Protein AF-A0A8H3IE47-F1 (afdb_monomer_lite)

Sequence (163 aa):
MPSQQSGHSFRSFLGIPPSNPTPSDSVYVIIDAQNEYDHGLLAISNVQSSRANIAAVLQRYRDVGGDVVHVRHSTPEGAPLFTPGTELAEEFEELVPRGGEKAHVCVSGTSRAGAELGYDVSVVGDAVGDRDIPGASAEQLVETVLAELGDVSATIIKSEDLK

Secondary structure (DSSP, 8-state):
-PPPP-PPPHHHHTTPPPP---TTTS-EEEE--BTHHHHSTT--TTHHHHHHHHHHHHHHHHHHT--EEEE---PPTT-SSS-TTSGGGSBPGGGPPPTT------HHHHHHHHHHTT--EEEEGGG-----BTTB-HHHHHHHHHHHHHHHTEEEE-TTT--

InterPro domains:
  IPR000868 Isochorismatase-like domain [PF00857] (28-100)
  IPR036380 Isochorismatase-like superfamily [G3DSA:3.40.50.850] (5-101)
  IPR036380 Isochorismatase-like superfamily [G3DSA:3.40.50.850] (102-162)
  IPR036380 Isochorismatase-like superfamily [SSF52499] (20-162)
  IPR050272 Isochorismatase-like hydrolase [PTHR43540] (20-101)

pLDDT: mean 82.75, std 13.45, range [31.14, 94.69]

Structure (mmCIF, N/CA/C/O backbone):
data_AF-A0A8H3IE47-F1
#
_entry.id   AF-A0A8H3IE47-F1
#
loop_
_atom_site.group_PDB
_atom_site.id
_atom_site.type_symbol
_atom_site.label_atom_id
_atom_site.label_alt_id
_atom_site.label_comp_id
_atom_site.label_asym_id
_atom_site.label_entity_id
_atom_site.label_seq_id
_atom_site.pdbx_PDB_ins_code
_atom_site.Cartn_x
_atom_site.Cartn_y
_atom_site.Cartn_z
_atom_site.occupancy
_atom_site.B_iso_or_equiv
_atom_site.auth_seq_id
_atom_site.auth_comp_id
_atom_site.auth_asym_id
_atom_site.auth_atom_id
_atom_site.pdbx_PDB_model_num
ATOM 1 N N . MET A 1 1 ? 21.877 25.837 9.989 1.00 41.22 1 MET A N 1
ATOM 2 C CA . MET A 1 1 ? 21.746 24.368 10.122 1.00 41.22 1 MET A CA 1
ATOM 3 C C . MET A 1 1 ? 22.617 23.730 9.048 1.00 41.22 1 MET A C 1
ATOM 5 O O . MET A 1 1 ? 22.812 24.399 8.036 1.00 41.22 1 MET A O 1
ATOM 9 N N . PRO A 1 2 ? 23.175 22.522 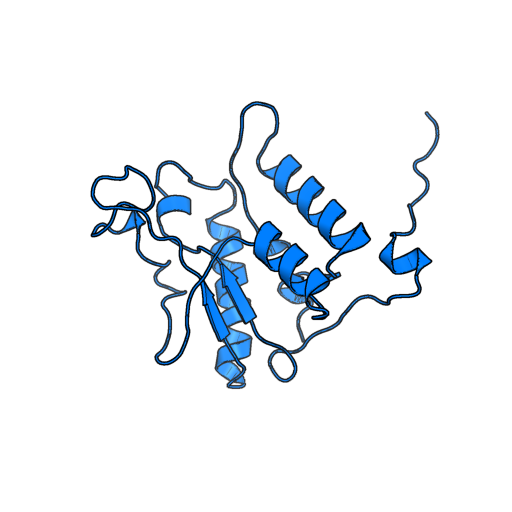9.237 1.00 38.28 2 PRO A N 1
ATOM 10 C CA . PRO A 1 2 ? 23.780 21.792 8.125 1.00 38.28 2 PRO A CA 1
ATOM 11 C C . PRO A 1 2 ? 22.704 21.502 7.070 1.00 38.28 2 PRO A C 1
ATOM 13 O O . PRO A 1 2 ? 21.562 21.206 7.420 1.00 38.28 2 PRO A O 1
ATOM 16 N N . SER A 1 3 ? 23.050 21.619 5.791 1.00 51.22 3 SER A N 1
ATOM 17 C CA . SER A 1 3 ? 22.168 21.206 4.700 1.00 51.22 3 SER A CA 1
ATOM 18 C C . SER A 1 3 ? 22.001 19.690 4.721 1.00 51.22 3 SER A C 1
ATOM 20 O O . SER A 1 3 ? 23.000 18.977 4.841 1.00 51.22 3 SER A O 1
ATOM 22 N N . GLN A 1 4 ? 20.774 19.197 4.539 1.00 49.59 4 GLN A N 1
ATOM 23 C CA . GLN A 1 4 ? 20.563 17.794 4.185 1.00 49.59 4 GLN A CA 1
ATOM 24 C C . GLN A 1 4 ? 21.373 17.497 2.919 1.00 49.59 4 GLN A C 1
ATOM 26 O O . GLN A 1 4 ? 21.169 18.129 1.882 1.00 49.59 4 GLN A O 1
ATOM 31 N N . GLN A 1 5 ? 22.308 16.552 3.004 1.00 50.91 5 GLN A N 1
ATOM 32 C CA . GLN A 1 5 ? 22.755 15.861 1.803 1.00 50.91 5 GLN A CA 1
ATOM 33 C C . GLN A 1 5 ? 21.587 14.991 1.342 1.00 50.91 5 GLN A C 1
ATOM 35 O O . GLN A 1 5 ? 20.977 14.300 2.158 1.00 50.91 5 GLN A O 1
ATOM 40 N N . SER A 1 6 ? 21.276 15.026 0.049 1.00 57.31 6 SER A N 1
ATOM 41 C CA . SER A 1 6 ? 20.388 14.052 -0.577 1.00 57.31 6 SER A CA 1
ATOM 42 C C . SER A 1 6 ? 21.038 12.673 -0.452 1.00 57.31 6 SER A C 1
ATOM 44 O O . SER A 1 6 ? 21.973 12.365 -1.195 1.00 57.31 6 SER A O 1
ATOM 46 N N . GLY A 1 7 ? 20.614 11.889 0.539 1.00 61.03 7 GLY A N 1
ATOM 47 C CA . GLY A 1 7 ? 21.178 10.569 0.793 1.00 61.03 7 GLY A CA 1
ATOM 48 C C . GLY A 1 7 ? 20.974 9.663 -0.417 1.00 61.03 7 GLY A C 1
ATOM 49 O O . GLY A 1 7 ? 19.862 9.548 -0.926 1.00 61.03 7 GLY A O 1
ATOM 50 N N . HIS A 1 8 ? 22.046 9.020 -0.873 1.00 77.44 8 HIS A N 1
ATOM 51 C CA . HIS A 1 8 ? 21.906 7.852 -1.734 1.00 77.44 8 HIS A CA 1
ATOM 52 C C . HIS A 1 8 ? 21.276 6.734 -0.906 1.00 77.44 8 HIS A C 1
ATOM 54 O O . HIS A 1 8 ? 21.723 6.486 0.215 1.00 77.44 8 HIS A O 1
ATOM 60 N N . SER A 1 9 ? 20.260 6.070 -1.453 1.00 85.88 9 SER A N 1
ATOM 61 C CA . SER A 1 9 ? 19.652 4.920 -0.792 1.00 85.88 9 SER A CA 1
ATOM 62 C C . SER A 1 9 ? 20.610 3.732 -0.711 1.00 85.88 9 SER A C 1
ATOM 64 O O . SER A 1 9 ? 21.550 3.618 -1.505 1.00 85.88 9 SER A O 1
ATOM 66 N N . PHE A 1 10 ? 20.346 2.793 0.193 1.00 85.94 10 PHE A N 1
ATOM 67 C CA . PHE A 1 10 ? 21.044 1.512 0.250 1.00 85.94 10 PHE A CA 1
ATOM 68 C C . PHE A 1 10 ? 20.973 0.774 -1.102 1.00 85.94 10 PHE A C 1
ATOM 70 O O . PHE A 1 10 ? 22.009 0.346 -1.617 1.00 85.94 10 PHE A O 1
ATOM 77 N N . ARG A 1 11 ? 19.798 0.749 -1.759 1.00 89.88 11 ARG A N 1
ATOM 78 C CA . ARG A 1 11 ? 19.639 0.281 -3.156 1.00 89.88 11 ARG A CA 1
ATOM 79 C C . ARG A 1 11 ? 20.591 1.011 -4.119 1.00 89.88 11 ARG A C 1
ATOM 81 O O . ARG A 1 11 ? 21.296 0.356 -4.888 1.00 89.88 11 ARG A O 1
ATOM 88 N N . SER A 1 12 ? 20.693 2.343 -4.033 1.00 86.50 12 SER A N 1
ATOM 89 C CA . SER A 1 12 ? 21.607 3.145 -4.866 1.00 86.50 12 SER A CA 1
ATOM 90 C C . SER A 1 12 ? 23.089 2.849 -4.602 1.00 86.50 12 SER A C 1
ATOM 92 O O . SER A 1 12 ? 23.872 2.895 -5.550 1.00 86.50 12 SER A O 1
ATOM 94 N N . PHE A 1 13 ? 23.496 2.551 -3.364 1.00 87.69 13 PHE A N 1
ATOM 95 C CA . PHE A 1 13 ? 24.877 2.161 -3.045 1.00 87.69 13 PHE A CA 1
ATOM 96 C C . PHE A 1 13 ? 25.233 0.760 -3.560 1.00 87.69 13 PHE A C 1
ATOM 98 O O . PHE A 1 13 ? 26.381 0.524 -3.932 1.00 87.69 13 PHE A O 1
ATOM 105 N N . LEU A 1 14 ? 24.257 -0.150 -3.633 1.00 87.44 14 LEU A N 1
ATOM 106 C CA . LEU A 1 14 ? 24.412 -1.466 -4.262 1.00 87.44 14 LEU A CA 1
ATOM 107 C C . LEU A 1 14 ? 24.333 -1.428 -5.801 1.00 87.44 14 LEU A C 1
ATOM 109 O O . LEU A 1 14 ? 24.531 -2.455 -6.446 1.00 87.44 14 LEU A O 1
ATOM 113 N N . GLY A 1 15 ? 24.050 -0.266 -6.401 1.00 89.12 15 GLY A N 1
ATOM 114 C CA . GLY A 1 15 ? 23.863 -0.125 -7.849 1.00 89.12 15 GLY A CA 1
ATOM 115 C C . GLY A 1 15 ? 22.552 -0.724 -8.373 1.00 89.12 15 GLY A C 1
ATOM 116 O O . GLY A 1 15 ? 22.433 -0.952 -9.575 1.00 89.12 15 GLY A O 1
ATOM 117 N N . ILE A 1 16 ? 21.579 -0.977 -7.492 1.00 86.25 16 ILE A N 1
ATOM 118 C CA . ILE A 1 16 ? 20.250 -1.483 -7.849 1.00 86.25 16 ILE A CA 1
ATOM 119 C C . ILE A 1 16 ? 19.428 -0.304 -8.400 1.00 86.25 16 ILE A C 1
ATOM 121 O O . ILE A 1 16 ? 19.193 0.660 -7.663 1.00 86.25 16 ILE A O 1
ATOM 125 N N . PRO A 1 17 ? 19.003 -0.328 -9.677 1.00 86.50 17 PRO A N 1
ATOM 126 C CA . PRO A 1 17 ? 18.220 0.756 -10.259 1.00 86.50 17 PRO A CA 1
ATOM 127 C C . PRO A 1 17 ? 16.772 0.757 -9.732 1.00 86.50 17 PRO A C 1
ATOM 129 O O . PRO A 1 17 ? 16.288 -0.267 -9.245 1.00 86.50 17 PRO A O 1
ATOM 132 N N . PRO A 1 18 ? 16.042 1.879 -9.872 1.00 86.88 18 PRO A N 1
ATOM 133 C CA . PRO A 1 18 ? 14.593 1.892 -9.716 1.00 86.88 18 PRO A CA 1
ATOM 134 C C . PRO A 1 18 ? 13.915 0.957 -10.725 1.00 86.88 18 PRO A C 1
ATOM 136 O O . PRO A 1 18 ? 14.200 0.998 -11.925 1.00 86.88 18 PRO A O 1
ATOM 139 N N . SER A 1 19 ? 12.996 0.146 -10.218 1.00 86.69 19 SER A N 1
ATOM 140 C CA . SER A 1 19 ? 12.088 -0.715 -10.977 1.00 86.69 19 SER A CA 1
ATOM 141 C C . SER A 1 19 ? 11.128 0.123 -11.825 1.00 86.69 19 SER A C 1
ATOM 143 O O . SER A 1 19 ? 10.844 1.281 -11.513 1.00 86.69 19 SER A O 1
ATOM 145 N N . ASN A 1 20 ? 10.597 -0.451 -12.903 1.00 86.88 20 ASN A N 1
ATOM 146 C CA . ASN A 1 20 ? 9.612 0.229 -13.744 1.00 86.88 20 ASN A CA 1
ATOM 147 C C . ASN A 1 20 ? 8.629 -0.793 -14.348 1.00 86.88 20 ASN A C 1
ATOM 149 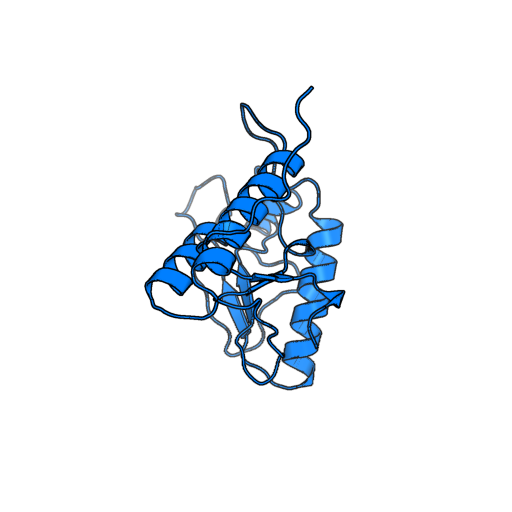O O . ASN A 1 20 ? 8.733 -1.096 -15.539 1.00 86.88 20 ASN A O 1
ATOM 153 N N . PRO A 1 21 ? 7.758 -1.388 -13.509 1.00 89.44 21 PRO A N 1
ATOM 154 C CA . PRO A 1 21 ? 6.872 -2.477 -13.909 1.00 89.44 21 PRO A CA 1
ATOM 155 C C . PRO A 1 21 ? 5.791 -2.026 -14.895 1.00 89.44 21 PRO A C 1
ATOM 157 O O . PRO A 1 21 ? 5.423 -0.850 -14.954 1.00 89.44 21 PRO A O 1
ATOM 160 N N . THR A 1 22 ? 5.230 -2.991 -15.616 1.00 91.81 22 THR A N 1
ATOM 161 C CA . THR A 1 22 ? 4.007 -2.847 -16.410 1.00 91.81 22 THR A CA 1
ATOM 162 C C . THR A 1 22 ? 2.935 -3.826 -15.914 1.00 91.81 22 THR A C 1
ATOM 164 O O . THR A 1 22 ? 3.263 -4.867 -15.336 1.00 91.81 22 THR A O 1
ATOM 167 N N . PRO A 1 23 ? 1.652 -3.590 -16.233 1.00 92.06 23 PRO A N 1
ATOM 168 C CA . PRO A 1 23 ? 0.580 -4.562 -16.030 1.00 92.06 23 PRO A CA 1
ATOM 169 C C . PRO A 1 23 ? 0.727 -5.895 -16.797 1.00 92.06 23 PRO A C 1
ATOM 171 O O . PRO A 1 23 ? -0.140 -6.754 -16.679 1.00 92.06 23 PRO A O 1
ATOM 174 N N . SER A 1 24 ? 1.779 -6.066 -17.611 1.00 90.88 24 SER A N 1
ATOM 175 C CA . SER A 1 24 ? 2.011 -7.247 -18.463 1.00 90.88 24 SER A CA 1
ATOM 176 C C . SER A 1 24 ? 3.247 -8.085 -18.101 1.00 90.88 24 SER A C 1
ATOM 178 O O . SER A 1 24 ? 3.404 -9.187 -18.624 1.00 90.88 24 SER A O 1
ATOM 180 N N . ASP A 1 25 ? 4.116 -7.587 -17.217 1.00 91.62 25 ASP A N 1
ATOM 181 C CA . ASP A 1 25 ? 5.346 -8.255 -16.758 1.00 91.62 25 ASP A CA 1
ATOM 182 C C . ASP A 1 25 ? 5.479 -8.302 -15.221 1.00 91.62 2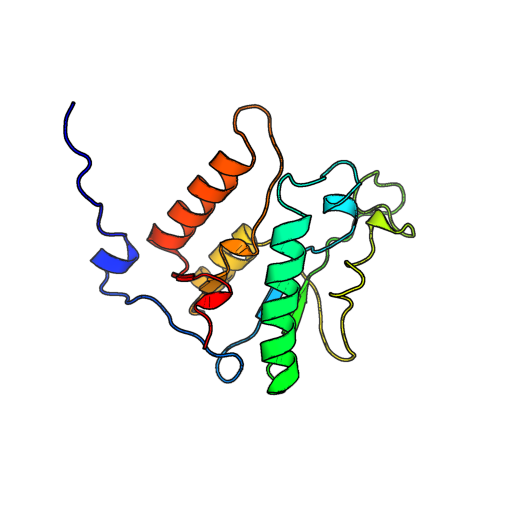5 ASP A C 1
ATOM 184 O O . ASP A 1 25 ? 6.518 -8.698 -14.693 1.00 91.62 25 ASP A O 1
ATOM 188 N N . SER A 1 26 ? 4.417 -7.941 -14.495 1.00 91.44 26 SER A N 1
ATOM 189 C CA . SER A 1 26 ? 4.349 -7.979 -13.031 1.00 91.44 26 SER A CA 1
ATOM 190 C C . SER A 1 26 ? 2.939 -8.341 -12.535 1.00 91.44 26 SER A C 1
ATOM 192 O O . SER A 1 26 ? 2.023 -8.520 -13.337 1.00 91.44 26 SER A O 1
ATOM 194 N N . VAL A 1 27 ? 2.772 -8.497 -11.217 1.00 87.88 27 VAL A N 1
ATOM 195 C CA . VAL A 1 27 ? 1.519 -8.916 -10.559 1.00 87.88 27 VAL A CA 1
ATOM 196 C C . VAL A 1 27 ? 1.037 -7.798 -9.638 1.00 87.88 27 VAL A C 1
ATOM 198 O O . VAL A 1 27 ? 1.803 -7.359 -8.776 1.00 87.88 27 VAL A O 1
ATOM 201 N N . TYR A 1 28 ? -0.224 -7.367 -9.749 1.00 91.12 28 TYR A N 1
ATOM 202 C CA . TYR A 1 28 ? -0.762 -6.371 -8.817 1.00 91.12 28 TYR A CA 1
ATOM 203 C C . TYR A 1 28 ? -1.270 -7.025 -7.536 1.00 91.12 28 TYR A C 1
ATOM 205 O O . TYR A 1 28 ? -2.169 -7.863 -7.579 1.00 91.12 28 TYR A O 1
ATOM 213 N N . VAL A 1 29 ? -0.730 -6.615 -6.387 1.00 88.00 29 VAL A N 1
ATOM 214 C CA . VAL A 1 29 ? -1.170 -7.090 -5.069 1.00 88.00 29 VAL A CA 1
ATOM 215 C C . VAL A 1 29 ? -1.890 -5.952 -4.343 1.00 88.00 29 VAL A C 1
ATOM 217 O O . VAL A 1 29 ? -1.258 -5.015 -3.858 1.00 88.00 29 VAL A O 1
ATOM 220 N N . ILE A 1 30 ? -3.220 -6.025 -4.282 1.00 88.38 30 ILE A N 1
ATOM 221 C CA . ILE A 1 30 ? -4.079 -5.080 -3.546 1.00 88.38 30 ILE A CA 1
ATOM 222 C C . ILE A 1 30 ? -4.252 -5.616 -2.140 1.00 88.38 30 ILE A C 1
ATOM 224 O O . ILE A 1 30 ? -4.593 -6.784 -2.013 1.00 88.38 30 ILE A O 1
ATOM 228 N N . ILE A 1 31 ? -4.044 -4.805 -1.101 1.00 87.06 31 ILE A N 1
ATOM 229 C CA . ILE A 1 31 ? -3.933 -5.311 0.271 1.00 87.06 31 ILE A CA 1
ATOM 230 C C . ILE A 1 31 ? -4.910 -4.657 1.242 1.00 87.06 31 ILE A C 1
ATOM 232 O O . ILE A 1 31 ? -4.896 -3.446 1.426 1.00 87.06 31 ILE A O 1
ATOM 236 N N . ASP A 1 32 ? -5.708 -5.517 1.882 1.00 88.88 32 ASP A N 1
ATOM 237 C CA . ASP A 1 32 ? -6.615 -5.257 3.003 1.00 88.88 32 ASP A CA 1
ATOM 238 C C . ASP A 1 32 ? -7.602 -4.097 2.734 1.00 88.88 32 ASP A C 1
ATOM 240 O O . ASP A 1 32 ? -8.056 -3.411 3.642 1.00 88.88 32 ASP A O 1
ATOM 244 N N . ALA A 1 33 ? -7.960 -3.888 1.460 1.00 90.50 33 ALA A N 1
ATOM 245 C CA . ALA A 1 33 ? -8.769 -2.767 0.976 1.00 90.50 33 ALA A CA 1
ATOM 246 C C . ALA A 1 33 ? -10.275 -2.955 1.275 1.00 90.50 33 ALA A C 1
ATOM 248 O O . ALA A 1 33 ? -11.078 -3.256 0.388 1.00 90.50 33 ALA A O 1
ATOM 249 N N . GLN A 1 34 ? -10.622 -2.832 2.558 1.00 92.25 34 GLN A N 1
ATOM 250 C CA . GLN A 1 34 ? -11.918 -3.167 3.160 1.00 92.25 34 GLN A CA 1
ATOM 251 C C . GLN A 1 34 ? -12.567 -1.973 3.869 1.00 92.25 34 GLN A C 1
ATOM 253 O O . GLN A 1 34 ? -11.877 -1.071 4.352 1.00 92.25 34 GLN A O 1
ATOM 258 N N . ASN A 1 35 ? -13.895 -2.010 4.019 1.00 94.19 35 ASN A N 1
ATOM 259 C CA . ASN A 1 35 ? -14.696 -0.916 4.593 1.00 94.19 35 ASN A CA 1
ATOM 260 C C . ASN A 1 35 ? -14.327 -0.537 6.047 1.00 94.19 35 ASN A C 1
ATOM 262 O O . ASN A 1 35 ? -14.551 0.604 6.457 1.00 94.19 35 ASN A O 1
ATOM 266 N N . GLU A 1 36 ? -13.675 -1.430 6.804 1.00 94.12 36 GLU A N 1
ATOM 267 C CA . GLU A 1 36 ? -13.033 -1.124 8.098 1.00 94.12 36 GLU A CA 1
ATOM 268 C C . GLU A 1 36 ? -12.108 0.115 8.041 1.00 94.12 36 GLU A C 1
ATOM 270 O O . GLU A 1 36 ? -12.036 0.878 9.006 1.00 94.12 36 GLU A O 1
ATOM 275 N N . TYR A 1 37 ? -11.449 0.357 6.902 1.00 92.81 37 TYR A N 1
ATOM 276 C CA . TYR A 1 37 ? -10.576 1.513 6.678 1.00 92.81 37 TYR A CA 1
ATOM 277 C C . TYR A 1 37 ? -11.294 2.758 6.118 1.00 92.81 37 TYR A C 1
ATOM 279 O O . TYR A 1 37 ? -10.665 3.808 5.998 1.00 92.81 37 TYR A O 1
ATOM 287 N N . ASP A 1 38 ? -12.591 2.687 5.812 1.00 94.31 38 ASP A N 1
ATOM 288 C CA . ASP A 1 38 ? -13.405 3.830 5.364 1.00 94.31 38 ASP A CA 1
ATOM 289 C C . ASP A 1 38 ? -14.246 4.411 6.507 1.00 94.31 38 ASP A C 1
ATOM 291 O O . ASP A 1 38 ? -14.205 5.614 6.760 1.00 94.31 38 ASP A O 1
ATOM 295 N N . HIS A 1 39 ? -14.952 3.551 7.246 1.00 93.94 39 HIS A N 1
ATOM 296 C CA . HIS A 1 39 ? -15.858 3.962 8.325 1.00 93.94 39 HIS A CA 1
ATOM 297 C C . HIS A 1 39 ? -15.867 3.012 9.540 1.00 93.94 39 HIS A C 1
ATOM 299 O O . HIS A 1 39 ? -16.729 3.130 10.414 1.00 93.94 39 HIS A O 1
ATOM 305 N N . GLY A 1 40 ? -14.908 2.082 9.618 1.00 92.88 40 GLY A N 1
ATOM 306 C CA . GLY A 1 40 ? -14.665 1.261 10.807 1.00 92.88 40 GLY A CA 1
ATOM 307 C C . GLY A 1 40 ? -13.856 1.976 11.895 1.00 92.88 40 GLY A C 1
ATOM 308 O O . GLY A 1 40 ? -13.659 3.192 11.885 1.00 92.88 40 GLY A O 1
ATOM 309 N N . LEU A 1 41 ? -13.347 1.198 12.851 1.00 92.69 41 LEU A N 1
ATOM 310 C CA . LEU A 1 41 ? -12.477 1.678 13.929 1.00 92.69 41 LEU A CA 1
ATOM 311 C C . LEU A 1 41 ? -11.039 1.955 13.455 1.00 92.69 41 LEU A C 1
ATOM 313 O O . LEU A 1 41 ?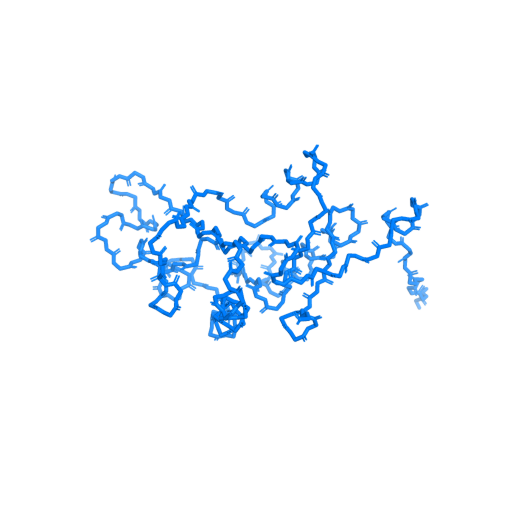 -10.272 2.578 14.193 1.00 92.69 41 LEU A O 1
ATOM 317 N N . LEU A 1 42 ? -10.659 1.500 12.254 1.00 90.38 42 LEU A N 1
ATOM 318 C CA . LEU A 1 42 ? -9.337 1.731 11.658 1.00 90.38 42 LEU A CA 1
ATOM 319 C C . LEU A 1 42 ? -9.325 2.793 10.544 1.00 90.38 42 LEU A C 1
ATOM 321 O O . LEU A 1 42 ? -8.313 2.895 9.853 1.00 90.38 42 LEU A O 1
ATOM 325 N N . ALA A 1 43 ? -10.399 3.572 10.374 1.00 91.19 43 ALA A N 1
ATOM 326 C CA . ALA A 1 43 ? -10.565 4.525 9.272 1.00 91.19 43 ALA A CA 1
ATOM 327 C C . ALA A 1 43 ? -9.309 5.383 8.977 1.00 91.19 43 ALA A C 1
ATOM 329 O O . ALA A 1 43 ? -8.774 6.048 9.871 1.00 91.19 43 ALA A O 1
ATOM 330 N N . ILE A 1 44 ? -8.843 5.361 7.721 1.00 87.75 44 ILE A N 1
ATOM 331 C CA . ILE A 1 44 ? -7.615 6.045 7.270 1.00 87.75 44 ILE A CA 1
ATOM 332 C C . ILE A 1 44 ? -7.913 7.443 6.723 1.00 87.75 44 ILE A C 1
ATOM 334 O O . ILE A 1 44 ? -8.951 7.691 6.107 1.00 87.75 44 ILE A O 1
ATOM 338 N N . SER A 1 45 ? -6.979 8.375 6.910 1.00 83.88 45 SER A N 1
ATOM 339 C CA . SER A 1 45 ? -7.197 9.797 6.594 1.00 83.88 45 SER A CA 1
ATOM 340 C C . SER A 1 45 ? -7.327 10.095 5.093 1.00 83.88 45 SER A C 1
ATOM 342 O O . SER A 1 45 ? -7.929 11.099 4.713 1.00 83.88 45 SER A O 1
ATOM 344 N N . ASN A 1 46 ? -6.789 9.223 4.235 1.00 85.56 46 ASN A N 1
ATOM 345 C CA . ASN A 1 46 ? -6.744 9.371 2.779 1.00 85.56 46 ASN A CA 1
ATOM 346 C C . ASN A 1 46 ? -7.581 8.315 2.025 1.00 85.56 46 ASN A C 1
ATOM 348 O O . ASN A 1 46 ? -7.309 8.038 0.854 1.00 85.56 46 ASN A O 1
ATOM 352 N N . VAL A 1 47 ? -8.592 7.711 2.664 1.00 89.69 47 VAL A N 1
ATOM 353 C CA . VAL A 1 47 ? -9.342 6.575 2.087 1.00 89.69 47 VAL A CA 1
ATOM 354 C C . VAL A 1 47 ? -9.938 6.875 0.707 1.00 89.69 47 VAL A C 1
ATOM 356 O O . VAL A 1 47 ? -9.844 6.061 -0.204 1.00 89.69 47 VAL A O 1
ATOM 359 N N . GLN A 1 48 ? -10.472 8.079 0.502 1.00 88.75 48 GLN A N 1
ATOM 360 C CA . GLN A 1 48 ? -11.147 8.454 -0.745 1.00 88.75 48 GLN A CA 1
ATOM 361 C C . GLN A 1 48 ? -10.184 8.617 -1.939 1.00 88.75 48 GLN A C 1
ATOM 363 O O . GLN A 1 48 ? -10.561 8.322 -3.071 1.00 88.75 48 GLN A O 1
ATOM 368 N N . SER A 1 49 ? -8.936 9.051 -1.715 1.00 90.50 49 SER A N 1
ATOM 369 C CA . SER A 1 49 ? -7.927 9.158 -2.782 1.00 90.50 49 SER A CA 1
ATOM 370 C C . SER A 1 49 ? -7.181 7.843 -3.011 1.00 90.50 49 SER A C 1
ATOM 372 O O . SER A 1 49 ? -6.977 7.459 -4.161 1.00 90.50 49 SER A O 1
ATOM 374 N N . SER A 1 50 ? -6.837 7.115 -1.944 1.00 88.44 50 SER A N 1
ATOM 375 C CA . SER A 1 50 ? -6.209 5.791 -2.061 1.00 88.44 50 SER A CA 1
ATOM 376 C C . SER A 1 50 ? -7.123 4.799 -2.789 1.00 88.44 50 SER A C 1
ATOM 378 O O . SER A 1 50 ? -6.674 4.181 -3.751 1.00 88.44 50 SER A O 1
ATOM 380 N N . ARG A 1 51 ? -8.423 4.732 -2.454 1.00 92.56 51 ARG A N 1
ATOM 381 C CA . ARG A 1 51 ? -9.434 3.938 -3.187 1.00 92.56 51 ARG A CA 1
ATOM 382 C C . ARG A 1 51 ? -9.435 4.214 -4.691 1.00 92.56 51 ARG A C 1
ATOM 384 O O . ARG A 1 51 ? -9.317 3.282 -5.487 1.00 92.56 51 ARG A O 1
ATOM 391 N N . ALA A 1 52 ? -9.494 5.489 -5.082 1.00 92.38 52 ALA A N 1
ATOM 392 C CA . ALA A 1 52 ? -9.478 5.894 -6.487 1.00 92.38 52 ALA A CA 1
ATOM 393 C C . ALA A 1 52 ? -8.182 5.474 -7.209 1.00 92.38 52 ALA A C 1
ATOM 395 O O . ALA A 1 52 ? -8.237 4.988 -8.340 1.00 92.38 52 ALA A O 1
ATOM 396 N N . ASN A 1 53 ? -7.028 5.599 -6.548 1.00 93.56 53 ASN A N 1
ATOM 397 C CA . ASN A 1 53 ? -5.731 5.217 -7.108 1.00 93.56 53 ASN A CA 1
ATOM 398 C C . ASN A 1 53 ? -5.578 3.690 -7.235 1.00 93.56 53 ASN A C 1
ATOM 400 O O . ASN A 1 53 ? -5.109 3.210 -8.270 1.00 93.56 53 ASN A O 1
ATOM 404 N N . ILE A 1 54 ? -6.040 2.916 -6.243 1.00 92.94 54 ILE A N 1
ATOM 405 C CA . ILE A 1 54 ? -6.081 1.446 -6.316 1.00 92.94 54 ILE A CA 1
ATOM 406 C C . ILE A 1 54 ? -6.989 1.003 -7.472 1.00 92.94 54 ILE A C 1
ATOM 408 O O . ILE A 1 54 ? -6.584 0.172 -8.284 1.00 92.94 54 ILE A O 1
ATOM 412 N N . ALA A 1 55 ? -8.182 1.593 -7.602 1.00 93.38 55 ALA A N 1
ATOM 413 C CA . ALA A 1 55 ? -9.118 1.287 -8.685 1.00 93.38 55 ALA A CA 1
ATOM 414 C C . ALA A 1 55 ? -8.533 1.622 -10.071 1.00 93.38 55 ALA A C 1
ATOM 416 O O . ALA A 1 55 ? -8.688 0.846 -11.016 1.00 93.38 55 ALA A O 1
ATOM 417 N N . ALA A 1 56 ? -7.810 2.741 -10.192 1.00 94.69 56 ALA A N 1
ATOM 418 C CA . ALA A 1 56 ? -7.156 3.149 -11.433 1.00 94.69 56 ALA A CA 1
ATOM 419 C C . ALA A 1 56 ? -6.030 2.191 -11.862 1.00 94.69 56 ALA A C 1
ATOM 421 O O . ALA A 1 56 ? -5.902 1.907 -13.054 1.00 94.69 56 ALA A O 1
ATOM 422 N N . VAL A 1 57 ? -5.231 1.669 -10.924 1.00 94.19 57 VAL A N 1
ATOM 423 C CA . VAL A 1 57 ? -4.211 0.647 -11.227 1.00 94.19 57 VAL A CA 1
ATOM 424 C C . VAL A 1 57 ? -4.866 -0.700 -11.537 1.00 94.19 57 VAL A C 1
ATOM 426 O O . VAL A 1 57 ? -4.545 -1.317 -12.552 1.00 94.19 57 VAL A O 1
ATOM 429 N N . LEU A 1 58 ? -5.839 -1.120 -10.726 1.00 92.88 58 LEU A N 1
ATOM 430 C CA . LEU A 1 58 ? -6.603 -2.355 -10.915 1.00 92.88 58 LEU A CA 1
ATOM 431 C C . LEU A 1 58 ? -7.250 -2.433 -12.303 1.00 92.88 58 LEU A C 1
ATOM 433 O O . LEU A 1 58 ? -7.249 -3.495 -12.928 1.00 92.88 58 LEU A O 1
ATOM 437 N N . GLN A 1 59 ? -7.769 -1.314 -12.812 1.00 93.56 59 GLN A N 1
ATOM 438 C CA . GLN A 1 59 ? -8.344 -1.275 -14.151 1.00 93.56 59 GLN A CA 1
ATOM 439 C C . GLN A 1 59 ? -7.280 -1.489 -15.242 1.00 93.56 59 GLN A C 1
ATOM 441 O O . GLN A 1 59 ? -7.532 -2.291 -16.133 1.00 93.56 59 GLN A O 1
ATOM 446 N N . ARG A 1 60 ? -6.070 -0.909 -15.138 1.00 93.88 60 ARG A N 1
ATOM 447 C CA . ARG A 1 60 ? -4.987 -1.131 -16.129 1.00 93.88 60 ARG A CA 1
ATOM 448 C C . ARG A 1 60 ? -4.553 -2.597 -16.220 1.00 93.88 60 ARG A C 1
ATOM 450 O O . ARG A 1 60 ? -4.332 -3.096 -17.319 1.00 93.88 60 ARG A O 1
ATOM 457 N N . TYR A 1 61 ? -4.483 -3.305 -15.091 1.00 93.38 61 TYR A N 1
ATOM 458 C CA . TYR A 1 61 ? -4.239 -4.756 -15.086 1.00 93.38 61 TYR A CA 1
ATOM 459 C C . TYR A 1 61 ? -5.396 -5.526 -15.727 1.00 93.38 61 TYR A C 1
ATOM 461 O O . TYR A 1 61 ? -5.175 -6.366 -16.601 1.00 93.38 61 TYR A O 1
ATOM 469 N N . ARG A 1 62 ? -6.642 -5.196 -15.368 1.00 91.06 62 ARG A N 1
ATOM 470 C CA . ARG A 1 62 ? -7.840 -5.832 -15.937 1.00 91.06 62 ARG A CA 1
ATOM 471 C C . ARG A 1 62 ? -8.027 -5.538 -17.438 1.00 91.06 62 ARG A C 1
ATOM 473 O O . ARG A 1 62 ? -8.577 -6.389 -18.130 1.00 91.06 62 ARG A O 1
ATOM 480 N N . ASP A 1 63 ? -7.535 -4.407 -17.947 1.00 93.12 63 ASP A N 1
ATOM 481 C CA . ASP A 1 63 ? -7.586 -4.022 -19.368 1.00 93.12 63 ASP A CA 1
ATOM 482 C C . ASP A 1 63 ? -6.632 -4.841 -20.256 1.00 93.12 63 ASP A C 1
ATOM 484 O O . ASP A 1 63 ? -6.962 -5.114 -21.411 1.00 93.12 63 ASP A O 1
ATOM 488 N N . VAL A 1 64 ? -5.471 -5.265 -19.734 1.00 93.50 64 VAL A N 1
ATOM 489 C CA . VAL A 1 64 ? -4.516 -6.121 -20.475 1.00 93.50 64 VAL A CA 1
ATOM 490 C C . VAL A 1 64 ? -4.648 -7.615 -20.156 1.00 93.50 64 VAL A C 1
ATOM 492 O O . VAL A 1 64 ? -4.028 -8.438 -20.827 1.00 93.50 64 VAL A O 1
ATOM 495 N N . GLY A 1 65 ? -5.453 -7.977 -19.152 1.00 88.81 65 GLY A N 1
ATOM 496 C CA . GLY A 1 65 ? -5.549 -9.347 -18.638 1.00 88.81 65 GLY A CA 1
ATOM 497 C C . GLY A 1 65 ? -4.348 -9.769 -17.784 1.00 88.81 65 GLY A C 1
ATOM 498 O O . GLY A 1 65 ? -3.997 -10.946 -17.779 1.00 88.81 65 GLY A O 1
ATOM 499 N N . GLY A 1 66 ? -3.706 -8.810 -17.110 1.00 87.19 66 GLY A N 1
ATOM 500 C CA . GLY A 1 66 ? -2.572 -9.034 -16.214 1.00 87.19 66 GLY A CA 1
ATOM 501 C C . GLY A 1 66 ? -2.968 -9.687 -14.889 1.00 87.19 66 GLY A C 1
ATOM 502 O O . GLY A 1 66 ? -4.131 -9.648 -14.481 1.00 87.19 66 GLY A O 1
ATOM 503 N N . ASP A 1 67 ? -1.989 -10.275 -14.203 1.00 85.81 67 ASP A N 1
ATOM 504 C CA . ASP A 1 67 ? -2.205 -11.003 -12.951 1.00 85.81 67 ASP A CA 1
ATOM 505 C C . ASP A 1 67 ? -2.531 -10.060 -11.777 1.00 85.81 67 ASP A C 1
ATOM 507 O O . ASP A 1 67 ? -1.825 -9.081 -11.519 1.00 85.81 67 ASP A O 1
ATOM 511 N N . VAL A 1 68 ? -3.584 -10.391 -11.020 1.00 86.62 68 VAL A N 1
ATOM 512 C CA . VAL A 1 68 ? -4.045 -9.627 -9.849 1.00 86.62 68 VAL A CA 1
ATOM 513 C C . VAL A 1 68 ? -4.269 -10.550 -8.645 1.00 86.62 68 VAL A C 1
ATOM 515 O O . VAL A 1 68 ? -4.787 -11.662 -8.758 1.00 86.62 68 VAL A O 1
ATOM 518 N N . VAL A 1 69 ? -3.887 -10.071 -7.462 1.00 83.44 69 VAL A N 1
ATOM 519 C CA . VAL A 1 69 ? -3.972 -10.763 -6.173 1.00 83.44 69 VAL A CA 1
ATOM 520 C C . VAL A 1 69 ? -4.660 -9.826 -5.173 1.00 83.44 69 VAL A C 1
ATOM 522 O O . VAL A 1 69 ? -4.083 -8.831 -4.739 1.00 83.44 69 VAL A O 1
ATOM 525 N N . HIS A 1 70 ? -5.914 -10.129 -4.826 1.00 84.56 70 HIS A N 1
ATOM 526 C CA . HIS A 1 70 ? -6.705 -9.363 -3.858 1.00 84.56 70 HIS A CA 1
ATOM 527 C C . HIS A 1 70 ? -6.542 -9.930 -2.449 1.00 84.56 70 HIS A C 1
ATOM 529 O O . HIS A 1 70 ? -7.133 -10.948 -2.096 1.00 84.56 70 HIS A O 1
ATOM 535 N N . VAL A 1 71 ? -5.743 -9.246 -1.643 1.00 82.88 71 VAL A N 1
ATOM 536 C CA . VAL A 1 71 ? -5.442 -9.543 -0.246 1.00 82.88 71 VAL A CA 1
ATOM 537 C C . VAL A 1 71 ? -6.446 -8.883 0.693 1.00 82.88 71 VAL A C 1
ATOM 539 O O . VAL A 1 71 ? -6.847 -7.739 0.495 1.00 82.88 71 VAL A O 1
ATOM 542 N N . ARG A 1 72 ? -6.851 -9.636 1.720 1.00 84.12 72 ARG A N 1
ATOM 543 C CA . ARG A 1 72 ? -7.914 -9.281 2.653 1.00 84.12 72 ARG A CA 1
ATOM 544 C C . ARG A 1 72 ? -7.593 -9.756 4.067 1.00 84.12 72 ARG A C 1
ATOM 546 O O . ARG A 1 72 ? -7.167 -10.900 4.256 1.00 84.12 72 ARG A O 1
ATOM 553 N N . HIS A 1 73 ? -7.896 -8.922 5.053 1.00 86.81 73 HIS A N 1
ATOM 554 C CA . HIS A 1 73 ? -7.813 -9.250 6.463 1.00 86.81 73 HIS A CA 1
ATOM 555 C C . HIS A 1 73 ? -9.019 -10.099 6.892 1.00 86.81 73 HIS A C 1
ATOM 557 O O . HIS A 1 73 ? -10.146 -9.894 6.433 1.00 86.81 73 HIS A O 1
ATOM 563 N N . SER A 1 74 ? -8.796 -11.055 7.795 1.00 86.44 74 SER A N 1
ATOM 564 C CA . SER A 1 74 ? -9.852 -11.893 8.369 1.00 86.44 74 SER A CA 1
ATOM 565 C C . SER A 1 74 ? -9.586 -12.121 9.851 1.00 86.44 74 SER A C 1
ATOM 567 O O . SER A 1 74 ? -8.548 -12.666 10.223 1.00 86.44 74 SER A O 1
ATOM 569 N N . THR A 1 75 ? -10.540 -11.740 10.694 1.00 89.00 75 THR A N 1
ATOM 570 C CA . THR A 1 75 ? -10.483 -11.920 12.148 1.00 89.00 75 THR A CA 1
ATOM 571 C C . THR A 1 75 ? -11.365 -13.094 12.609 1.00 89.00 75 THR A C 1
ATOM 573 O O . THR A 1 75 ? -12.165 -13.615 11.826 1.00 89.00 75 THR A O 1
ATOM 576 N N . PRO A 1 76 ? -11.212 -13.579 13.859 1.00 90.00 76 PRO A N 1
ATOM 577 C CA . PRO A 1 76 ? -12.123 -14.564 14.445 1.00 90.00 76 PRO A CA 1
ATOM 578 C C . PRO A 1 76 ? -13.538 -14.008 14.669 1.00 90.00 76 PRO A C 1
ATOM 580 O O . PRO A 1 76 ? -13.734 -12.801 14.803 1.00 90.00 76 PRO A O 1
ATOM 583 N N . GLU A 1 77 ? -14.523 -14.901 14.787 1.00 91.81 77 GLU A N 1
ATOM 584 C CA . GLU A 1 77 ? -15.899 -14.539 15.149 1.00 91.81 77 GLU A CA 1
ATOM 585 C C . GLU A 1 77 ? -15.944 -13.736 16.465 1.00 91.81 77 GLU A C 1
ATOM 587 O O . GLU A 1 77 ? -15.267 -14.069 17.441 1.00 91.81 77 GLU A O 1
ATOM 592 N N . GLY A 1 78 ? -16.730 -12.655 16.485 1.00 87.94 78 GLY A N 1
ATOM 593 C CA . GLY A 1 78 ? -16.836 -11.746 17.632 1.00 87.94 78 GLY A CA 1
ATOM 594 C C . GLY A 1 78 ? -15.691 -10.734 17.783 1.00 87.94 78 GLY A C 1
ATOM 595 O O . GLY A 1 78 ? -15.706 -9.956 18.738 1.00 87.94 78 GLY A O 1
ATOM 596 N N . ALA A 1 79 ? -14.714 -10.701 16.870 1.00 92.69 79 ALA A N 1
ATOM 597 C CA . ALA A 1 79 ? -13.723 -9.628 16.829 1.00 92.69 79 ALA A CA 1
ATOM 598 C C . ALA A 1 79 ? -14.370 -8.279 16.435 1.00 92.69 79 ALA A C 1
ATOM 600 O O . ALA A 1 79 ? -15.207 -8.260 15.535 1.00 92.69 79 ALA A O 1
ATOM 601 N N . PRO A 1 80 ? -13.969 -7.147 17.050 1.00 93.12 80 PRO A N 1
ATOM 602 C CA . PRO A 1 80 ? -14.546 -5.825 16.782 1.00 93.12 80 PRO A CA 1
ATOM 603 C C . PRO A 1 80 ? -13.903 -5.088 15.591 1.00 93.12 80 PRO A C 1
ATOM 605 O O . PRO A 1 80 ? -14.144 -3.898 15.426 1.00 93.12 80 PRO A O 1
ATOM 608 N N . LEU A 1 81 ? -13.036 -5.762 14.827 1.00 91.75 81 LEU A N 1
ATOM 609 C CA . LEU A 1 81 ? -12.289 -5.231 13.682 1.00 91.75 81 LEU A CA 1
ATOM 610 C C . LEU A 1 81 ? -12.417 -6.222 12.526 1.00 91.75 81 LEU A C 1
ATOM 612 O O . LEU A 1 81 ? -12.255 -7.426 12.752 1.00 91.75 81 LEU A O 1
ATOM 616 N N . PHE A 1 82 ? -12.693 -5.732 11.316 1.00 90.56 82 PHE A N 1
ATOM 617 C CA . PHE A 1 82 ? -13.047 -6.551 10.148 1.00 90.56 82 PHE A CA 1
ATOM 618 C C . PHE A 1 82 ? -14.148 -7.566 10.503 1.00 90.56 82 PHE A C 1
ATOM 620 O O . PHE A 1 82 ? -14.044 -8.752 10.186 1.00 90.56 82 PHE A O 1
ATOM 627 N N . THR A 1 83 ? -15.147 -7.104 11.267 1.00 92.56 83 THR A N 1
ATOM 628 C CA . THR A 1 83 ? -16.108 -7.939 12.007 1.00 92.56 83 THR A CA 1
ATOM 629 C C . THR A 1 83 ? -16.771 -8.979 11.089 1.00 92.56 83 THR A C 1
ATOM 631 O O . THR A 1 83 ? -17.529 -8.596 10.195 1.00 92.56 83 THR A O 1
ATOM 634 N N . PRO A 1 84 ? -16.528 -10.293 11.276 1.00 92.19 84 PRO A N 1
ATOM 635 C CA . PRO A 1 84 ? -16.989 -11.301 10.324 1.00 92.19 84 PRO A CA 1
ATOM 636 C C . PRO A 1 84 ? -18.512 -11.304 10.149 1.00 92.19 84 PRO A C 1
ATOM 638 O O . PRO A 1 84 ? -19.258 -11.415 11.120 1.00 92.19 84 PRO A O 1
ATOM 641 N N . GLY A 1 85 ? -18.966 -11.213 8.896 1.00 90.38 85 GLY A N 1
ATOM 642 C CA . GLY A 1 85 ? -20.390 -11.148 8.553 1.00 90.38 85 GLY A CA 1
ATOM 643 C C . GLY A 1 85 ? -21.001 -9.741 8.563 1.00 90.38 85 GLY A C 1
ATOM 644 O O . GLY A 1 85 ? -22.225 -9.634 8.515 1.00 90.38 85 GLY A O 1
ATOM 645 N N . THR A 1 86 ? -20.191 -8.677 8.614 1.00 93.31 86 THR A N 1
ATOM 646 C CA . THR A 1 86 ? -20.634 -7.290 8.379 1.00 93.31 86 THR A CA 1
ATOM 647 C C . THR A 1 86 ? -19.861 -6.639 7.230 1.00 93.31 86 THR A C 1
ATOM 649 O O . THR A 1 86 ? -18.780 -7.101 6.864 1.00 93.31 86 THR A O 1
ATOM 652 N N . GLU A 1 87 ? -20.393 -5.532 6.702 1.00 93.81 87 GLU A N 1
ATOM 653 C CA . GLU A 1 87 ? -19.788 -4.753 5.608 1.00 93.81 87 GLU A CA 1
ATOM 654 C C . GLU A 1 87 ? -18.334 -4.328 5.892 1.00 93.81 87 GLU A C 1
ATOM 656 O O . GLU A 1 87 ? -17.525 -4.271 4.972 1.00 93.81 87 GLU A O 1
ATOM 661 N N . LEU A 1 88 ? -17.955 -4.132 7.165 1.00 93.19 88 LEU A N 1
ATOM 662 C CA . LEU A 1 88 ? -16.584 -3.795 7.585 1.00 93.19 88 LEU A CA 1
ATOM 663 C C . LEU A 1 88 ? -15.550 -4.863 7.186 1.00 93.19 88 LEU A C 1
ATOM 665 O O . LEU A 1 88 ? -14.382 -4.540 6.969 1.00 93.19 88 LEU A O 1
ATOM 669 N N . ALA A 1 89 ? -15.964 -6.130 7.096 1.00 90.19 89 ALA A N 1
ATOM 670 C CA . ALA A 1 89 ? -15.118 -7.232 6.643 1.00 90.19 89 ALA A CA 1
ATOM 671 C C . ALA A 1 89 ? -15.034 -7.345 5.110 1.00 90.19 89 ALA A C 1
ATOM 673 O O . ALA A 1 89 ? -14.180 -8.079 4.607 1.00 90.19 89 ALA A O 1
ATOM 674 N N . GLU A 1 90 ? -15.907 -6.656 4.378 1.00 90.75 90 GLU A N 1
ATOM 675 C CA . GLU A 1 90 ? -16.010 -6.725 2.922 1.00 90.75 90 GLU A CA 1
ATOM 676 C C . GLU A 1 90 ? -15.060 -5.728 2.246 1.00 90.75 90 GLU A C 1
ATOM 678 O O . GLU A 1 90 ? -14.725 -4.667 2.781 1.00 90.75 90 GLU A O 1
ATOM 683 N N . GLU A 1 91 ? -14.596 -6.108 1.061 1.00 90.75 91 GLU A N 1
ATOM 684 C CA . GLU A 1 91 ? -13.806 -5.279 0.158 1.00 90.75 91 GLU A CA 1
ATOM 685 C C . GLU A 1 91 ? -14.580 -4.023 -0.301 1.00 90.75 91 GLU A C 1
ATOM 687 O O . GLU A 1 91 ? -15.809 -4.038 -0.399 1.00 90.75 91 GLU A O 1
ATOM 692 N N . PHE A 1 92 ? -13.871 -2.936 -0.632 1.00 90.62 92 PHE A N 1
ATOM 693 C CA . PHE A 1 92 ? -14.487 -1.766 -1.275 1.00 90.62 92 PHE A CA 1
ATOM 694 C C . PHE A 1 92 ? -15.184 -2.174 -2.593 1.00 90.62 92 PHE A C 1
ATOM 696 O O . PHE A 1 92 ? -14.599 -2.916 -3.383 1.00 90.62 92 PHE A O 1
ATOM 703 N N . GLU A 1 93 ? -16.405 -1.684 -2.852 1.00 90.56 93 GLU A N 1
ATOM 704 C CA . GLU A 1 93 ? -17.274 -2.120 -3.970 1.00 90.56 93 GLU A CA 1
ATOM 705 C C . GLU A 1 93 ? -16.562 -2.099 -5.338 1.00 90.56 93 GLU A C 1
ATOM 707 O O . GLU A 1 93 ? -16.614 -3.059 -6.109 1.00 90.56 93 GLU A O 1
ATOM 712 N N . GLU A 1 94 ? -15.829 -1.024 -5.623 1.00 89.12 94 GLU A N 1
ATOM 713 C CA . GLU A 1 94 ? -15.076 -0.832 -6.862 1.00 89.12 94 GLU A CA 1
ATOM 714 C C . GLU A 1 94 ? -13.841 -1.750 -6.990 1.00 89.12 94 GLU A C 1
ATOM 716 O O . GLU A 1 94 ? -13.326 -1.961 -8.094 1.00 89.12 94 GLU A O 1
ATOM 721 N N . LEU A 1 95 ? -13.392 -2.332 -5.874 1.00 86.31 95 LEU A N 1
ATOM 722 C CA . LEU A 1 95 ? -12.247 -3.236 -5.764 1.00 86.31 95 LEU A CA 1
ATOM 723 C C . LEU A 1 95 ? -12.642 -4.695 -5.496 1.00 86.31 95 LEU A C 1
ATOM 725 O O . LEU A 1 95 ? -11.762 -5.508 -5.217 1.00 86.31 95 LEU A O 1
ATOM 729 N N . VAL A 1 96 ? -13.925 -5.058 -5.584 1.00 81.31 96 VAL A N 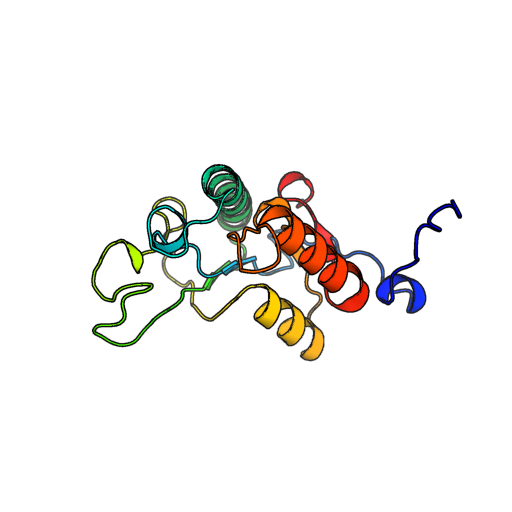1
ATOM 730 C CA . VAL A 1 96 ? -14.353 -6.448 -5.369 1.00 81.31 96 VAL A CA 1
ATOM 731 C C . VAL A 1 96 ? -13.585 -7.399 -6.312 1.00 81.31 96 VAL A C 1
ATOM 733 O O . VAL A 1 96 ? -13.419 -7.090 -7.509 1.00 81.31 96 VAL A O 1
ATOM 736 N N . PRO A 1 97 ? -13.093 -8.550 -5.808 1.00 76.25 97 PRO A N 1
ATOM 737 C CA . PRO A 1 97 ? -12.345 -9.493 -6.626 1.00 76.25 97 PRO A CA 1
ATOM 738 C C . PRO A 1 97 ? -13.179 -10.075 -7.775 1.00 76.25 97 PRO A C 1
ATOM 740 O O . PRO A 1 97 ? -14.350 -10.427 -7.615 1.00 76.25 97 PRO A O 1
ATOM 743 N N . ARG A 1 98 ? -12.565 -10.227 -8.948 1.00 75.94 98 ARG A N 1
ATOM 744 C CA . ARG A 1 98 ? -13.112 -10.957 -10.098 1.00 75.94 98 ARG A CA 1
ATOM 745 C C . ARG A 1 98 ? -12.579 -12.396 -10.083 1.00 75.94 98 ARG A C 1
ATOM 747 O O . ARG A 1 98 ? -11.548 -12.707 -9.492 1.00 75.94 98 ARG A O 1
ATOM 754 N N . GLY A 1 99 ? -13.351 -13.317 -10.663 1.00 40.03 99 GLY A N 1
ATOM 755 C CA . GLY A 1 99 ? -13.223 -14.756 -10.396 1.00 40.03 99 GLY A CA 1
ATOM 756 C C . GLY A 1 99 ? -11.856 -15.366 -10.738 1.00 40.03 99 GLY A C 1
ATOM 757 O O . GLY A 1 99 ? -11.611 -15.708 -11.890 1.00 40.03 99 GLY A O 1
ATOM 758 N N . GLY A 1 100 ? -11.015 -15.572 -9.718 1.00 43.66 100 GLY A N 1
ATOM 759 C CA . GLY A 1 100 ? -9.691 -16.207 -9.812 1.00 43.66 100 GLY A CA 1
ATOM 760 C C . GLY A 1 100 ? -8.670 -15.669 -8.796 1.00 43.66 100 GLY A C 1
ATOM 761 O O . GLY A 1 100 ? -7.772 -16.403 -8.381 1.00 43.66 100 GLY A O 1
ATOM 762 N N . GLU A 1 101 ? -8.853 -14.417 -8.374 1.00 47.59 101 GLU A N 1
ATOM 763 C CA . GLU A 1 101 ? -7.974 -13.629 -7.493 1.00 47.59 101 GLU A CA 1
ATOM 764 C C . GLU A 1 101 ? -7.975 -14.176 -6.023 1.00 47.59 101 GLU A C 1
ATOM 766 O O . GLU A 1 101 ? -8.933 -14.835 -5.607 1.00 47.59 101 GLU A O 1
ATOM 771 N N . LYS A 1 102 ? -6.891 -13.992 -5.232 1.00 31.84 102 LYS A N 1
ATOM 772 C CA . LYS A 1 102 ? -6.669 -14.643 -3.898 1.00 31.84 102 LYS A CA 1
ATOM 773 C C . LYS A 1 102 ? -5.956 -13.757 -2.852 1.00 31.84 102 LYS A C 1
ATOM 775 O O . LYS A 1 102 ? -5.264 -12.828 -3.247 1.00 31.84 102 LYS A O 1
ATOM 780 N N . ALA A 1 103 ? -6.027 -14.123 -1.554 1.00 31.14 103 ALA A N 1
ATOM 781 C CA . ALA A 1 103 ? -5.709 -13.232 -0.419 1.00 31.14 103 ALA A CA 1
ATOM 782 C C . ALA A 1 103 ? -4.691 -13.704 0.664 1.00 31.14 103 ALA A C 1
ATOM 784 O O . ALA A 1 103 ? -4.847 -14.820 1.165 1.00 31.14 103 ALA A O 1
ATOM 785 N N . HIS A 1 104 ? -3.718 -12.844 1.057 1.00 35.19 104 HIS A N 1
ATOM 786 C CA . HIS A 1 104 ? -3.055 -12.622 2.389 1.00 35.19 104 HIS A CA 1
ATOM 787 C C . HIS A 1 104 ? -1.774 -11.729 2.267 1.00 35.19 104 HIS A C 1
ATOM 789 O O . HIS A 1 104 ? -1.088 -11.885 1.265 1.00 35.19 104 HIS A O 1
ATOM 795 N N . VAL A 1 105 ? -1.294 -10.853 3.186 1.00 46.19 105 VAL A N 1
ATOM 796 C CA . VAL A 1 105 ? -1.843 -9.952 4.257 1.00 46.19 105 VAL A CA 1
ATOM 797 C C . VAL A 1 105 ? -0.829 -8.778 4.456 1.00 46.19 105 VAL A C 1
ATOM 799 O O . VAL A 1 105 ? 0.370 -9.041 4.496 1.00 46.19 105 VAL A O 1
ATOM 802 N N . CYS A 1 106 ? -1.275 -7.525 4.673 1.00 63.44 106 CYS A N 1
ATOM 803 C CA . CYS A 1 106 ? -0.502 -6.300 5.031 1.00 63.44 106 CYS A CA 1
ATOM 804 C C . CYS A 1 106 ? 0.675 -5.832 4.117 1.00 63.44 106 CYS A C 1
ATOM 806 O O . CYS A 1 106 ? 1.632 -6.562 3.849 1.00 63.44 106 CYS A O 1
ATOM 808 N N . VAL A 1 107 ? 0.655 -4.549 3.701 1.00 65.38 107 VAL A N 1
ATOM 809 C CA . VAL A 1 107 ? 1.549 -3.956 2.674 1.00 65.38 107 VAL A CA 1
ATOM 810 C C . VAL A 1 107 ? 3.032 -3.996 3.044 1.00 65.38 107 VAL A C 1
ATOM 812 O O . VAL A 1 107 ? 3.844 -4.506 2.273 1.00 65.38 107 VAL A O 1
ATOM 815 N N . SER A 1 108 ? 3.418 -3.455 4.203 1.00 63.38 108 SER A N 1
ATOM 816 C CA . SER A 1 108 ? 4.837 -3.324 4.576 1.00 63.38 108 SER A CA 1
ATOM 817 C C . SER A 1 108 ? 5.472 -4.672 4.934 1.00 63.38 108 SER A C 1
ATOM 819 O O . SER A 1 108 ? 6.642 -4.903 4.629 1.00 63.38 108 SER A O 1
ATOM 821 N N . GLY A 1 109 ? 4.689 -5.592 5.510 1.00 70.69 109 GLY A N 1
ATOM 822 C CA . GLY A 1 109 ? 5.090 -6.983 5.729 1.00 70.69 109 GLY A CA 1
ATOM 823 C C . GLY A 1 109 ? 5.306 -7.727 4.411 1.00 70.69 109 GLY A C 1
ATOM 824 O O . GLY A 1 109 ? 6.381 -8.283 4.194 1.00 70.69 109 GLY A O 1
ATOM 825 N N . THR A 1 110 ? 4.329 -7.661 3.501 1.00 75.50 110 THR A N 1
ATOM 826 C CA . THR A 1 110 ? 4.413 -8.277 2.165 1.00 75.50 110 THR A CA 1
ATOM 827 C C . THR A 1 110 ? 5.569 -7.701 1.342 1.00 75.50 110 THR A C 1
ATOM 829 O O . THR A 1 110 ? 6.287 -8.457 0.695 1.00 75.50 110 THR A O 1
ATOM 832 N N . SER A 1 111 ? 5.818 -6.388 1.414 1.00 74.38 111 SER A N 1
ATOM 833 C CA . SER A 1 111 ? 6.914 -5.734 0.681 1.00 74.38 111 SER A CA 1
ATOM 834 C C . SER A 1 111 ? 8.294 -6.218 1.139 1.00 74.38 111 SER A C 1
ATOM 836 O O . SER A 1 111 ? 9.127 -6.575 0.307 1.00 74.38 111 SER A O 1
ATOM 838 N N . ARG A 1 112 ? 8.532 -6.295 2.459 1.00 79.81 112 ARG A N 1
ATOM 839 C CA . ARG A 1 112 ? 9.794 -6.825 3.004 1.00 79.81 112 ARG A CA 1
ATOM 840 C C . ARG A 1 112 ? 9.954 -8.319 2.698 1.00 79.81 112 ARG A C 1
ATOM 842 O O . ARG A 1 112 ? 10.994 -8.714 2.181 1.00 79.81 112 ARG A O 1
ATOM 849 N N . ALA A 1 113 ? 8.915 -9.128 2.921 1.00 81.38 113 ALA A N 1
ATOM 850 C CA . ALA A 1 113 ? 8.948 -10.566 2.639 1.00 81.38 113 ALA A CA 1
ATOM 851 C C . ALA A 1 113 ? 9.152 -10.878 1.142 1.00 81.38 113 ALA A C 1
ATOM 853 O O . ALA A 1 113 ? 9.862 -11.818 0.796 1.00 81.38 113 ALA A O 1
ATOM 854 N N . GLY A 1 114 ? 8.579 -10.072 0.241 1.00 79.81 114 GLY A N 1
ATOM 855 C CA . GLY A 1 114 ? 8.811 -10.174 -1.200 1.00 79.81 114 GLY A CA 1
ATOM 856 C C . GLY A 1 114 ? 10.277 -9.934 -1.570 1.00 79.81 114 GLY A C 1
ATOM 857 O O . GLY A 1 114 ? 10.865 -10.735 -2.296 1.00 79.81 114 GLY A O 1
ATOM 858 N N . ALA A 1 115 ? 10.893 -8.891 -1.008 1.00 79.81 115 ALA A N 1
ATOM 859 C CA . ALA A 1 115 ? 12.310 -8.598 -1.210 1.00 79.81 115 ALA A CA 1
ATOM 860 C C . ALA A 1 115 ? 13.230 -9.687 -0.615 1.00 79.81 115 ALA A C 1
ATOM 862 O O . ALA A 1 115 ? 14.200 -10.088 -1.256 1.00 79.81 115 ALA A O 1
ATOM 863 N N . GLU A 1 116 ? 12.904 -10.226 0.566 1.00 85.69 116 GLU A N 1
ATOM 864 C CA . GLU A 1 116 ? 13.625 -11.353 1.191 1.00 85.69 116 GLU A CA 1
ATOM 865 C C . GLU A 1 116 ? 13.542 -12.649 0.362 1.00 85.69 116 GLU A C 1
ATOM 867 O O . GLU A 1 116 ? 14.498 -13.425 0.325 1.00 85.69 116 GLU A O 1
ATOM 872 N N . LEU A 1 117 ? 12.428 -12.866 -0.344 1.00 88.38 117 LEU A N 1
ATOM 873 C CA . LEU A 1 117 ? 12.241 -13.966 -1.298 1.00 88.38 117 LEU A CA 1
ATOM 874 C C . LEU A 1 117 ? 12.868 -13.696 -2.682 1.00 88.38 117 LEU A C 1
ATOM 876 O O . LEU A 1 117 ? 12.842 -14.579 -3.540 1.00 88.38 117 LEU A O 1
ATOM 880 N N . GLY A 1 118 ? 13.453 -12.513 -2.903 1.00 86.25 118 GLY A N 1
ATOM 881 C CA . GLY A 1 118 ? 14.147 -12.147 -4.140 1.00 86.25 118 GLY A CA 1
ATOM 882 C C . GLY A 1 118 ? 13.256 -11.623 -5.272 1.00 86.25 118 GLY A C 1
ATOM 883 O O . GLY A 1 118 ? 13.716 -11.565 -6.412 1.00 86.25 118 GLY A O 1
ATOM 884 N N . TYR A 1 119 ? 12.007 -11.238 -4.991 1.00 87.88 119 TYR A N 1
ATOM 885 C CA . TYR A 1 119 ? 11.164 -10.525 -5.957 1.00 87.88 119 TYR A CA 1
ATOM 886 C C . TYR A 1 119 ? 11.593 -9.055 -6.076 1.00 87.88 119 TYR A C 1
ATOM 888 O O . TYR A 1 119 ? 11.955 -8.428 -5.079 1.00 87.88 119 TYR A O 1
ATOM 896 N N . ASP A 1 120 ? 11.492 -8.473 -7.275 1.00 86.69 120 ASP A N 1
ATOM 897 C CA . ASP A 1 120 ? 11.624 -7.022 -7.434 1.00 86.69 120 ASP A CA 1
ATOM 898 C C . ASP A 1 120 ? 10.298 -6.337 -7.077 1.00 86.69 120 ASP A C 1
ATOM 900 O O . ASP A 1 120 ? 9.321 -6.384 -7.826 1.00 86.69 120 ASP A O 1
ATOM 904 N N . VAL A 1 121 ? 10.247 -5.749 -5.883 1.00 88.19 121 VAL A N 1
ATOM 905 C CA . VAL A 1 121 ? 9.030 -5.159 -5.318 1.00 88.19 121 VAL A CA 1
ATOM 906 C C . VAL A 1 121 ? 8.894 -3.698 -5.743 1.00 88.19 121 VAL A C 1
ATOM 908 O O . VAL A 1 121 ? 9.809 -2.895 -5.557 1.00 88.19 121 VAL A O 1
ATOM 911 N N . SER A 1 122 ? 7.715 -3.328 -6.244 1.00 85.88 122 SER A N 1
ATOM 912 C CA . SER A 1 122 ? 7.310 -1.931 -6.436 1.00 85.88 122 SER A CA 1
ATOM 913 C C . SER A 1 122 ? 6.077 -1.611 -5.593 1.00 85.88 122 SER A C 1
ATOM 915 O O . SER A 1 122 ? 5.141 -2.407 -5.548 1.00 85.88 122 SER A O 1
ATOM 917 N N . VAL A 1 123 ? 6.063 -0.449 -4.938 1.00 85.00 123 VAL A N 1
ATOM 918 C CA . VAL A 1 123 ? 4.951 0.019 -4.096 1.00 85.00 123 VAL A CA 1
ATOM 919 C C . VAL A 1 123 ? 4.356 1.284 -4.705 1.00 85.00 123 VAL A C 1
ATOM 921 O O . VAL A 1 123 ? 5.062 2.266 -4.932 1.00 85.00 123 VAL A O 1
ATOM 924 N N . VAL A 1 124 ? 3.046 1.255 -4.949 1.00 84.25 124 VAL A N 1
ATOM 925 C CA . VAL A 1 124 ? 2.260 2.391 -5.451 1.00 84.25 124 VAL A CA 1
ATOM 926 C C . VAL A 1 124 ? 1.953 3.319 -4.270 1.00 84.25 124 VAL A C 1
ATOM 928 O O . VAL A 1 124 ? 0.986 3.110 -3.543 1.00 84.25 124 VAL A O 1
ATOM 931 N N . GLY A 1 125 ? 2.826 4.294 -4.010 1.00 76.94 125 GLY A N 1
ATOM 932 C CA . GLY A 1 125 ? 2.839 5.063 -2.758 1.00 76.94 125 GLY A CA 1
ATOM 933 C C . GLY A 1 125 ? 1.596 5.928 -2.527 1.00 76.94 125 GLY A C 1
ATOM 934 O O . GLY A 1 125 ? 1.144 6.070 -1.397 1.00 76.94 125 GLY A O 1
ATOM 935 N N . ASP A 1 126 ? 0.989 6.443 -3.594 1.00 81.12 126 ASP A N 1
ATOM 936 C CA . ASP A 1 126 ? -0.275 7.192 -3.581 1.00 81.12 126 ASP A CA 1
ATOM 937 C C . ASP A 1 126 ? -1.526 6.296 -3.458 1.00 81.12 126 ASP A C 1
ATOM 939 O O . ASP A 1 126 ? -2.635 6.806 -3.294 1.00 81.12 126 ASP A O 1
ATOM 943 N N . ALA A 1 127 ? -1.358 4.972 -3.504 1.00 75.19 127 ALA A N 1
ATOM 944 C CA . ALA A 1 127 ? -2.377 3.977 -3.169 1.00 75.19 127 ALA A CA 1
ATOM 945 C C . ALA A 1 127 ? -2.227 3.424 -1.733 1.00 75.19 127 ALA A C 1
ATOM 947 O O . ALA A 1 127 ? -3.061 2.630 -1.300 1.00 75.19 127 ALA A O 1
ATOM 948 N N . VAL A 1 128 ? -1.194 3.835 -0.985 1.00 77.56 128 VAL A N 1
ATOM 949 C CA . VAL A 1 128 ? -0.999 3.476 0.431 1.00 77.56 128 VAL A CA 1
ATOM 950 C C . VAL A 1 128 ? -1.691 4.500 1.335 1.00 77.56 128 VAL A C 1
ATOM 952 O O . VAL A 1 128 ? -1.767 5.689 1.024 1.00 77.56 128 VAL A O 1
ATOM 955 N N . GLY A 1 129 ? -2.191 4.045 2.480 1.00 76.31 129 GLY A N 1
ATOM 956 C CA . GLY A 1 129 ? -2.771 4.896 3.510 1.00 76.31 129 GLY A CA 1
ATOM 957 C C . GLY A 1 129 ? -2.621 4.291 4.900 1.00 76.31 129 GLY A C 1
ATOM 958 O O . GLY A 1 129 ? -2.358 3.097 5.041 1.00 76.31 129 GLY A O 1
ATOM 959 N N . ASP A 1 130 ? -2.763 5.135 5.916 1.00 79.25 130 ASP A N 1
ATOM 960 C CA . ASP A 1 130 ? -2.669 4.770 7.330 1.00 79.25 130 ASP A CA 1
ATOM 961 C C . ASP A 1 130 ? -3.571 5.708 8.158 1.00 79.25 130 ASP A C 1
ATOM 963 O O . ASP A 1 130 ? -4.187 6.646 7.638 1.00 79.25 130 ASP A O 1
ATOM 967 N N . ARG A 1 131 ? -3.659 5.460 9.460 1.00 78.31 131 ARG A N 1
ATOM 968 C CA . ARG A 1 131 ? -4.416 6.253 10.434 1.00 78.31 131 ARG A CA 1
ATOM 969 C C . ARG A 1 131 ? -3.484 6.841 11.490 1.00 78.31 131 ARG A C 1
ATOM 971 O O . ARG A 1 131 ? -2.373 6.363 11.692 1.00 78.31 131 ARG A O 1
ATOM 978 N N . ASP A 1 132 ? -3.956 7.841 12.226 1.00 75.31 132 ASP A N 1
ATOM 979 C CA . ASP A 1 132 ? -3.193 8.375 13.355 1.00 75.31 132 ASP A CA 1
ATOM 980 C C . ASP A 1 132 ? -2.995 7.304 14.446 1.00 75.31 132 ASP A C 1
ATOM 982 O O . ASP A 1 132 ? -3.905 6.526 14.772 1.00 75.31 132 ASP A O 1
ATOM 986 N N . ILE A 1 133 ? -1.799 7.279 15.044 1.00 73.12 133 ILE A N 1
ATOM 987 C CA . ILE A 1 133 ? -1.447 6.398 16.166 1.00 73.12 133 ILE A CA 1
ATOM 988 C C . ILE A 1 133 ? -0.834 7.211 17.319 1.00 73.12 133 ILE A C 1
ATOM 990 O O . ILE A 1 133 ? -0.372 8.334 17.113 1.00 73.12 133 ILE A O 1
ATOM 994 N N . PRO A 1 134 ? -0.768 6.671 18.552 1.00 85.06 134 PRO A N 1
ATOM 995 C CA . PRO A 1 134 ? -0.083 7.338 19.658 1.00 85.06 134 PRO A CA 1
ATOM 996 C C . PRO A 1 134 ? 1.410 7.584 19.364 1.00 85.06 134 PRO A C 1
ATOM 998 O O . PRO A 1 134 ? 2.245 6.707 19.567 1.00 85.06 134 PRO A O 1
ATOM 1001 N N . GLY A 1 135 ? 1.739 8.797 18.907 1.00 87.25 135 GLY A N 1
ATOM 1002 C CA . GLY A 1 135 ? 3.108 9.261 18.651 1.00 87.25 135 GLY A CA 1
ATOM 1003 C C . GLY A 1 135 ? 3.416 9.705 17.214 1.00 87.25 135 GLY A C 1
ATOM 1004 O O . GLY A 1 135 ? 4.462 10.319 17.023 1.00 87.25 135 GLY A O 1
ATOM 1005 N N . ALA A 1 136 ? 2.540 9.449 16.234 1.00 84.38 136 ALA A N 1
ATOM 1006 C CA . ALA A 1 136 ? 2.728 9.859 14.836 1.00 84.38 136 ALA A CA 1
ATOM 1007 C C . ALA A 1 136 ? 1.383 10.043 14.110 1.00 84.38 136 ALA A C 1
ATOM 1009 O O . ALA A 1 136 ? 0.425 9.320 14.397 1.00 84.38 136 ALA A O 1
ATOM 1010 N N . SER A 1 137 ? 1.318 10.984 13.163 1.00 82.56 137 SER A N 1
ATOM 1011 C CA . SER A 1 137 ? 0.165 11.105 12.259 1.00 82.56 137 SER A CA 1
ATOM 1012 C C . SER A 1 137 ? 0.225 10.091 11.113 1.00 82.56 137 SER A C 1
ATOM 1014 O O . SER A 1 137 ? 1.303 9.625 10.742 1.00 82.56 137 SER A O 1
ATOM 1016 N N . ALA A 1 138 ? -0.925 9.808 10.500 1.00 70.38 138 ALA A N 1
ATOM 1017 C CA . ALA A 1 138 ? -1.036 8.998 9.285 1.00 70.38 138 ALA A CA 1
ATOM 1018 C C . ALA A 1 138 ? -0.061 9.447 8.177 1.00 70.38 138 ALA A C 1
ATOM 1020 O O . ALA A 1 138 ? 0.619 8.629 7.565 1.00 70.38 138 ALA A O 1
ATOM 1021 N N . GLU A 1 139 ? 0.039 10.760 7.954 1.00 76.12 139 GLU A N 1
ATOM 1022 C CA . GLU A 1 139 ? 0.940 11.373 6.968 1.00 76.12 139 GLU A CA 1
ATOM 1023 C C . GLU A 1 139 ? 2.413 11.052 7.270 1.00 76.12 139 GLU A C 1
ATOM 1025 O O . GLU A 1 139 ? 3.136 10.582 6.394 1.00 76.12 139 GLU A O 1
ATOM 1030 N N . GLN A 1 140 ? 2.833 11.207 8.531 1.00 80.12 140 GLN A N 1
ATOM 1031 C CA . GLN A 1 140 ? 4.195 10.896 8.977 1.00 80.12 140 GLN A CA 1
ATOM 1032 C C . GLN A 1 140 ? 4.520 9.402 8.870 1.00 80.12 140 GLN A C 1
ATOM 1034 O O . GLN A 1 140 ? 5.654 9.046 8.545 1.00 80.12 140 GLN A O 1
ATOM 1039 N N . LEU A 1 141 ? 3.548 8.525 9.145 1.00 79.50 141 LEU A N 1
ATOM 1040 C CA . LEU A 1 141 ? 3.705 7.076 9.009 1.00 79.50 141 LEU A CA 1
ATOM 1041 C C . LEU A 1 141 ? 3.885 6.678 7.544 1.00 79.50 141 LEU A C 1
ATOM 1043 O O . LEU A 1 141 ? 4.856 5.994 7.224 1.00 79.50 141 LEU A O 1
ATOM 1047 N N . VAL A 1 142 ? 3.008 7.150 6.654 1.00 73.75 142 VAL A N 1
ATOM 1048 C CA . VAL A 1 142 ? 3.088 6.864 5.214 1.00 73.75 142 VAL A CA 1
ATOM 1049 C C . VAL A 1 142 ? 4.390 7.412 4.621 1.00 73.75 142 VAL A C 1
ATOM 1051 O O . VAL A 1 142 ? 5.088 6.668 3.935 1.00 73.75 142 VAL A O 1
ATOM 1054 N N . GLU A 1 143 ? 4.781 8.654 4.935 1.00 82.69 143 GLU A N 1
ATOM 1055 C CA . GLU A 1 143 ? 6.062 9.228 4.490 1.00 82.69 143 GLU A CA 1
ATOM 1056 C C . GLU A 1 143 ? 7.256 8.387 4.975 1.00 82.69 143 GLU A C 1
ATOM 1058 O O . GLU A 1 143 ? 8.098 7.977 4.173 1.00 82.69 143 GLU A O 1
ATOM 1063 N N . THR A 1 144 ? 7.309 8.071 6.275 1.00 84.31 144 THR A N 1
ATOM 1064 C CA . THR A 1 144 ? 8.434 7.335 6.878 1.00 84.31 144 THR A CA 1
ATOM 1065 C C . THR A 1 144 ? 8.534 5.905 6.344 1.00 84.31 144 THR A C 1
ATOM 1067 O O . THR A 1 144 ? 9.629 5.450 6.015 1.00 84.31 144 THR A O 1
ATOM 1070 N N . VAL A 1 145 ? 7.411 5.188 6.229 1.00 82.62 145 VAL A N 1
ATOM 1071 C CA . VAL A 1 145 ? 7.391 3.794 5.759 1.00 82.62 145 VAL A CA 1
ATOM 1072 C C . VAL A 1 145 ? 7.705 3.712 4.266 1.00 82.62 145 VAL A C 1
ATOM 1074 O O . VAL A 1 145 ? 8.480 2.844 3.871 1.00 82.62 145 VAL A O 1
ATOM 1077 N N . LEU A 1 146 ? 7.183 4.616 3.428 1.00 82.62 146 LEU A N 1
ATOM 1078 C CA . LEU A 1 146 ? 7.552 4.648 2.008 1.00 82.62 146 LEU A CA 1
ATOM 1079 C C . LEU A 1 146 ? 9.032 5.014 1.818 1.00 82.62 146 LEU A C 1
ATOM 1081 O O . LEU A 1 146 ? 9.692 4.415 0.969 1.00 82.62 146 LEU A O 1
ATOM 1085 N N . ALA A 1 147 ? 9.584 5.920 2.631 1.00 85.50 147 ALA A N 1
ATOM 1086 C CA . ALA A 1 147 ? 11.013 6.231 2.613 1.00 85.50 147 ALA A CA 1
ATOM 1087 C C . ALA A 1 147 ? 11.885 5.030 3.037 1.00 85.50 147 ALA A C 1
ATOM 1089 O O . ALA A 1 147 ? 12.872 4.732 2.368 1.00 85.50 147 ALA A O 1
ATOM 1090 N N . GLU A 1 148 ? 11.514 4.302 4.098 1.00 88.62 148 GLU A N 1
ATOM 1091 C CA . GLU A 1 148 ? 12.243 3.106 4.556 1.00 88.62 148 GLU A CA 1
ATOM 1092 C C . GLU A 1 148 ? 12.174 1.959 3.530 1.00 88.62 148 GLU A C 1
ATOM 1094 O O . GLU A 1 148 ? 13.183 1.318 3.221 1.00 88.62 148 GLU A O 1
ATOM 1099 N N . LEU A 1 149 ? 10.994 1.724 2.944 1.00 82.94 149 LEU A N 1
ATOM 1100 C CA . LEU A 1 149 ? 10.824 0.738 1.878 1.00 82.94 149 LEU A CA 1
ATOM 1101 C C . LEU A 1 149 ? 11.650 1.125 0.640 1.00 82.94 149 LEU A C 1
ATOM 1103 O O . LEU A 1 149 ? 12.353 0.268 0.103 1.00 82.94 149 LEU A O 1
ATOM 1107 N N . GLY A 1 150 ? 11.625 2.401 0.239 1.00 85.94 150 GLY A N 1
ATOM 1108 C CA . GLY A 1 150 ? 12.389 2.946 -0.889 1.00 85.94 150 GLY A CA 1
ATOM 1109 C C . GLY A 1 150 ? 13.911 2.955 -0.701 1.00 85.94 150 GLY A C 1
ATOM 1110 O O . GLY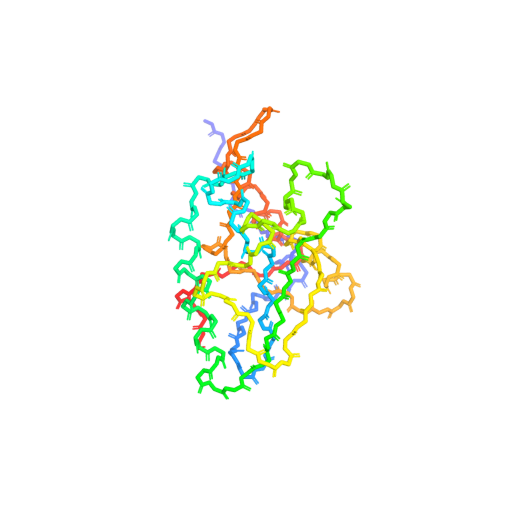 A 1 150 ? 14.653 2.915 -1.686 1.00 85.94 150 GLY A O 1
ATOM 1111 N N . ASP A 1 151 ? 14.395 2.979 0.544 1.00 88.69 151 ASP A N 1
ATOM 1112 C CA . ASP A 1 151 ? 15.826 2.891 0.842 1.00 88.69 151 ASP A CA 1
ATOM 1113 C C . ASP A 1 151 ? 16.387 1.491 0.537 1.00 88.69 151 ASP A C 1
ATOM 1115 O O . ASP A 1 151 ? 17.416 1.352 -0.134 1.00 88.69 151 ASP A O 1
ATOM 1119 N N . VAL A 1 152 ? 15.685 0.448 0.999 1.00 85.31 152 VAL A N 1
ATOM 1120 C CA . VAL A 1 152 ? 16.217 -0.925 1.063 1.00 85.31 152 VAL A CA 1
ATOM 1121 C C . VAL A 1 152 ? 15.486 -1.916 0.153 1.00 85.31 152 VAL A C 1
ATOM 1123 O O . VAL A 1 152 ? 16.133 -2.668 -0.575 1.00 85.31 152 VAL A O 1
ATOM 1126 N N . SER A 1 153 ? 14.153 -1.973 0.200 1.00 82.31 153 SER A N 1
ATOM 1127 C CA . SER A 1 153 ? 13.397 -3.189 -0.162 1.00 82.31 153 SER A CA 1
ATOM 1128 C C . SER A 1 153 ? 12.526 -3.074 -1.413 1.00 82.31 153 SER A C 1
ATOM 1130 O O . SER A 1 153 ? 12.374 -4.066 -2.122 1.00 82.31 153 SER A O 1
ATOM 1132 N N . ALA A 1 154 ? 12.028 -1.886 -1.749 1.00 87.50 154 ALA A N 1
ATOM 1133 C CA . ALA A 1 154 ? 11.133 -1.670 -2.882 1.00 87.50 154 ALA A CA 1
ATOM 1134 C C . ALA A 1 154 ? 11.521 -0.436 -3.708 1.00 87.50 154 ALA A C 1
ATOM 1136 O O . ALA A 1 154 ? 12.270 0.428 -3.258 1.00 87.50 154 ALA A O 1
ATOM 1137 N N . THR A 1 155 ? 10.962 -0.330 -4.910 1.00 91.31 155 THR A N 1
ATOM 1138 C CA . THR A 1 155 ? 10.881 0.937 -5.647 1.00 91.31 155 THR A CA 1
ATOM 1139 C C . THR A 1 155 ? 9.535 1.597 -5.358 1.00 91.31 155 THR A C 1
ATOM 1141 O O . THR A 1 155 ? 8.493 0.966 -5.522 1.00 91.31 155 THR A O 1
ATOM 1144 N N . ILE A 1 156 ? 9.531 2.866 -4.946 1.00 90.50 156 ILE A N 1
ATOM 1145 C CA . ILE A 1 156 ? 8.286 3.625 -4.761 1.00 90.50 156 ILE A CA 1
ATOM 1146 C C . ILE A 1 156 ? 7.923 4.315 -6.079 1.00 90.50 156 ILE A C 1
ATOM 1148 O O . ILE A 1 156 ? 8.743 5.039 -6.644 1.00 90.50 156 ILE A O 1
ATOM 1152 N N . ILE A 1 157 ? 6.701 4.089 -6.557 1.00 90.94 157 ILE A N 1
ATOM 1153 C CA . ILE A 1 157 ? 6.124 4.701 -7.763 1.00 90.94 157 ILE A CA 1
ATOM 1154 C C . ILE A 1 157 ? 4.778 5.348 -7.422 1.00 90.94 157 ILE A C 1
ATOM 1156 O O . ILE A 1 157 ? 4.182 5.016 -6.396 1.00 90.94 157 ILE A O 1
ATOM 1160 N N . LYS A 1 158 ? 4.262 6.233 -8.279 1.00 88.56 158 LYS A N 1
ATOM 1161 C CA . LYS A 1 158 ? 2.848 6.630 -8.230 1.00 88.56 158 LYS A CA 1
ATOM 1162 C C . LYS A 1 158 ? 1.986 5.753 -9.134 1.00 88.56 158 LYS A C 1
ATOM 1164 O O . LYS A 1 158 ? 2.477 5.140 -10.081 1.00 88.56 158 LYS A O 1
ATOM 1169 N N . SER A 1 159 ? 0.676 5.809 -8.926 1.00 86.19 159 SER A N 1
ATOM 1170 C CA . SER A 1 159 ? -0.329 5.250 -9.827 1.00 86.19 159 SER A CA 1
ATOM 1171 C C . SER A 1 159 ? -0.261 5.870 -11.229 1.00 86.19 159 SER A C 1
ATOM 1173 O O . SER A 1 159 ? -0.512 5.178 -12.213 1.00 86.19 159 SER A O 1
ATOM 1175 N N . GLU A 1 160 ? 0.122 7.144 -11.371 1.00 87.75 160 GLU A N 1
ATOM 1176 C CA . GLU A 1 160 ? 0.310 7.788 -12.683 1.00 87.75 160 GLU A CA 1
ATOM 1177 C C . GLU A 1 160 ? 1.578 7.326 -13.428 1.00 87.75 160 GLU A C 1
ATOM 1179 O O . GLU A 1 160 ? 1.570 7.315 -14.656 1.00 87.75 160 GLU A O 1
ATOM 1184 N N . ASP A 1 161 ? 2.620 6.874 -12.719 1.00 86.12 161 ASP A N 1
ATOM 1185 C CA . ASP A 1 161 ? 3.914 6.485 -13.312 1.00 86.12 161 ASP A CA 1
ATOM 1186 C C . ASP A 1 161 ? 3.940 5.044 -13.867 1.00 86.12 161 ASP A C 1
ATOM 1188 O O . ASP A 1 161 ? 4.864 4.673 -14.598 1.00 86.12 161 ASP A O 1
ATOM 1192 N N . LEU A 1 162 ? 2.942 4.219 -13.523 1.00 84.56 162 LEU A N 1
ATOM 1193 C CA . LEU A 1 162 ? 2.784 2.856 -14.039 1.00 84.56 162 LEU A CA 1
ATOM 1194 C C . LEU A 1 162 ? 2.399 2.876 -15.531 1.00 84.56 162 LEU A C 1
ATOM 1196 O O . LEU A 1 162 ? 1.382 3.467 -15.900 1.00 84.56 162 LEU A O 1
ATOM 1200 N N . LYS A 1 163 ? 3.197 2.214 -16.373 1.00 72.88 163 LYS A N 1
ATOM 1201 C CA . LYS A 1 163 ? 3.054 2.217 -17.842 1.00 72.88 163 LYS A CA 1
ATOM 1202 C C . LYS A 1 163 ? 1.869 1.415 -18.375 1.00 72.88 163 LYS A C 1
ATOM 1204 O O . LYS A 1 163 ? 1.471 0.440 -17.706 1.00 72.88 163 LYS A O 1
#

Radius of gyration: 16.65 Å; chains: 1; bounding box: 46×41×40 Å

Organism: NCBI:txid116794

Foldseek 3Di:
DDDDDPDQFLCVVVVNDFDADALARDEAEAAAQACCCPPNPFPWPCNVQLVVLSLLLVVRNVVVVGHYAYAHDDDDAPDRALHPPDRRVDHDPSPHDDPPHYYDHDDLVCQQVCQVVPHAAEDQLSNDWGQDDVPDGRVRCSVVSLVVCCRPGYRYDHSVSHD